Protein AF-A0A7C5T226-F1 (afdb_monomer_lite)

Sequence (80 aa):
SHTPIELKSDDASGVANIFYRIDGGDWRHYTGPFTIPGPEGPHKVEYYAIDAYGNREEVQSAVLWKDDSPPVTQPSVPGS

Foldseek 3Di:
DDDDDDDDDPDPDKPWFKWKDKQPDDIDTPPDDDADDDDFAWIKMWMWTQIPVGDIDDIDIDIDTDDPPDPPPPPDDDDD

Radius of gyration: 17.83 Å; chains: 1; bounding box: 30×45×48 Å

Structure (mmCIF, N/CA/C/O backbone):
data_AF-A0A7C5T226-F1
#
_entry.id   AF-A0A7C5T226-F1
#
loop_
_atom_site.group_PDB
_atom_site.id
_atom_site.type_symbol
_atom_site.label_atom_id
_atom_site.label_alt_id
_atom_site.label_comp_id
_atom_site.label_asym_id
_atom_site.label_entity_id
_atom_site.label_seq_id
_atom_site.pdbx_PDB_ins_code
_atom_site.Cartn_x
_atom_site.Cartn_y
_atom_site.Cartn_z
_atom_site.occupancy
_atom_site.B_iso_or_equiv
_atom_site.auth_seq_id
_atom_site.auth_comp_id
_atom_site.auth_asym_id
_atom_site.auth_atom_id
_atom_site.pdbx_PDB_model_num
ATOM 1 N N . SER A 1 1 ? 5.040 25.647 14.201 1.00 44.03 1 SER A N 1
ATOM 2 C CA . SER A 1 1 ? 6.187 25.536 13.282 1.00 44.03 1 SER A CA 1
ATOM 3 C C . SER A 1 1 ? 6.101 24.199 12.573 1.00 44.03 1 SER A C 1
ATOM 5 O O . SER A 1 1 ? 6.324 23.186 13.219 1.00 44.03 1 SER A O 1
ATOM 7 N N . HIS A 1 2 ? 5.664 24.173 11.311 1.00 44.69 2 HIS A N 1
ATOM 8 C CA . HIS A 1 2 ? 5.634 22.941 10.519 1.00 44.69 2 HIS A CA 1
ATOM 9 C C . HIS A 1 2 ? 7.003 22.761 9.884 1.00 44.69 2 HIS A C 1
ATOM 11 O O . HIS A 1 2 ? 7.394 23.572 9.049 1.00 44.69 2 HIS A O 1
ATOM 17 N N . THR A 1 3 ? 7.729 21.733 10.302 1.00 56.72 3 THR A N 1
ATOM 18 C CA . THR A 1 3 ? 8.929 21.297 9.594 1.00 56.72 3 THR A CA 1
ATOM 19 C C . THR A 1 3 ? 8.459 20.395 8.452 1.00 56.72 3 THR A C 1
ATOM 21 O O . THR A 1 3 ? 7.968 19.300 8.735 1.00 56.72 3 THR A O 1
ATOM 24 N N . PRO A 1 4 ? 8.516 20.832 7.183 1.00 57.88 4 PRO A N 1
ATOM 25 C CA . PRO A 1 4 ? 8.230 19.946 6.067 1.00 57.88 4 PRO A CA 1
ATOM 26 C C . PRO A 1 4 ? 9.322 18.874 6.015 1.00 57.88 4 PRO A C 1
ATOM 28 O O . PRO A 1 4 ? 10.511 19.191 6.043 1.00 57.88 4 PRO A O 1
ATOM 31 N N . ILE A 1 5 ? 8.924 17.604 5.985 1.00 62.25 5 ILE A N 1
ATOM 32 C CA . ILE A 1 5 ? 9.857 16.502 5.758 1.00 62.25 5 ILE A CA 1
ATOM 33 C C . ILE A 1 5 ? 9.861 16.248 4.254 1.00 62.25 5 ILE A C 1
ATOM 35 O O . ILE A 1 5 ? 8.921 15.675 3.707 1.00 62.25 5 ILE A O 1
ATOM 39 N N . GLU A 1 6 ? 10.894 16.741 3.579 1.00 58.06 6 GLU A N 1
ATOM 40 C CA . GLU A 1 6 ? 11.128 16.475 2.163 1.00 58.06 6 GLU A CA 1
ATOM 41 C C . GLU A 1 6 ? 11.932 15.182 2.013 1.00 58.06 6 GLU A C 1
ATOM 43 O O . GLU A 1 6 ? 13.101 15.105 2.393 1.00 58.06 6 GLU A O 1
ATOM 48 N N . LEU A 1 7 ? 11.306 14.164 1.426 1.00 47.50 7 LEU A N 1
ATOM 49 C CA . LEU A 1 7 ? 11.999 12.998 0.890 1.00 47.50 7 LEU A CA 1
ATOM 50 C C . LEU A 1 7 ? 12.343 13.309 -0.569 1.00 47.50 7 LEU A C 1
ATOM 52 O O . LEU A 1 7 ? 11.499 13.180 -1.453 1.00 47.50 7 LEU A O 1
ATOM 56 N N . LYS A 1 8 ? 13.573 13.764 -0.826 1.00 50.16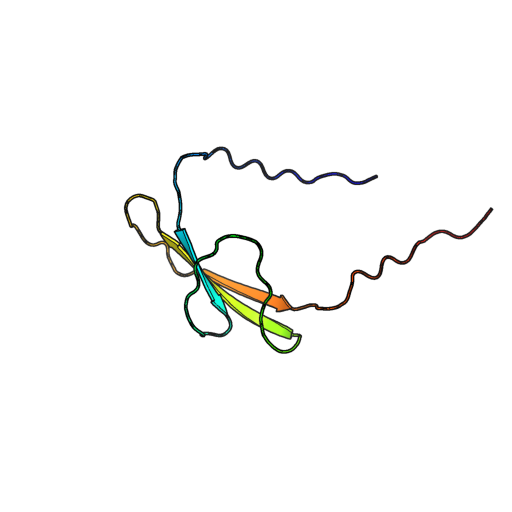 8 LYS A N 1
ATOM 57 C CA . LYS A 1 8 ? 14.090 13.841 -2.196 1.00 50.16 8 LYS A CA 1
ATOM 58 C C . LYS A 1 8 ? 14.421 12.435 -2.684 1.00 50.16 8 LYS A C 1
ATOM 60 O O . LYS A 1 8 ? 15.261 11.758 -2.099 1.00 50.16 8 LYS A O 1
ATOM 65 N N . SER A 1 9 ? 13.756 12.020 -3.757 1.00 51.75 9 SER A N 1
ATOM 66 C CA . SER A 1 9 ? 14.172 10.895 -4.587 1.00 51.75 9 SER A CA 1
ATOM 67 C C . SER A 1 9 ? 14.752 11.477 -5.873 1.00 51.75 9 SER A C 1
ATOM 69 O O . SER A 1 9 ? 14.020 11.985 -6.722 1.00 51.75 9 SER A O 1
ATOM 71 N N . ASP A 1 10 ? 16.078 11.473 -5.977 1.00 56.62 10 ASP A N 1
ATOM 72 C CA . ASP A 1 10 ? 16.807 11.785 -7.205 1.00 56.62 10 ASP A CA 1
ATOM 73 C C . ASP A 1 10 ? 16.753 10.572 -8.153 1.00 56.62 10 ASP A C 1
ATOM 75 O O . ASP A 1 10 ? 17.767 9.941 -8.421 1.00 56.62 10 ASP A O 1
ATOM 79 N N . ASP A 1 11 ? 15.563 10.211 -8.641 1.00 46.66 11 ASP A N 1
ATOM 80 C CA . ASP A 1 11 ? 15.437 9.392 -9.853 1.00 46.66 11 ASP A CA 1
ATOM 81 C C . ASP A 1 11 ? 14.172 9.781 -10.621 1.00 46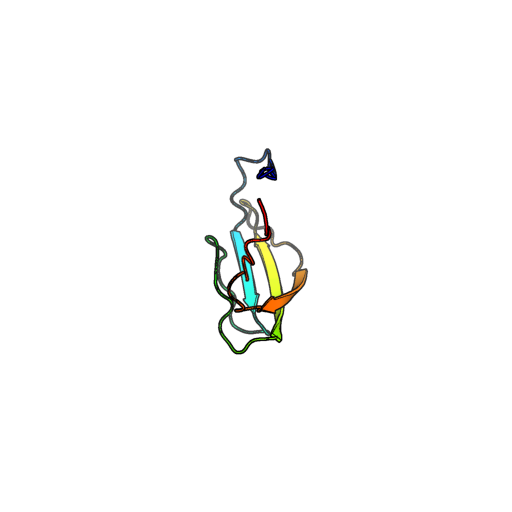.66 11 ASP A C 1
ATOM 83 O O . ASP A 1 11 ? 13.087 9.216 -10.497 1.00 46.66 11 ASP A O 1
ATOM 87 N N . ALA A 1 12 ? 14.312 10.838 -11.409 1.00 50.44 12 ALA A N 1
ATOM 88 C CA . ALA A 1 12 ? 13.301 11.271 -12.351 1.00 50.44 12 ALA A CA 1
ATOM 89 C C . ALA A 1 12 ? 13.474 10.538 -13.692 1.00 50.44 12 ALA A C 1
ATOM 91 O O . ALA A 1 12 ? 13.591 11.216 -14.706 1.00 50.44 12 ALA A O 1
ATOM 92 N N . SER A 1 13 ? 13.591 9.200 -13.761 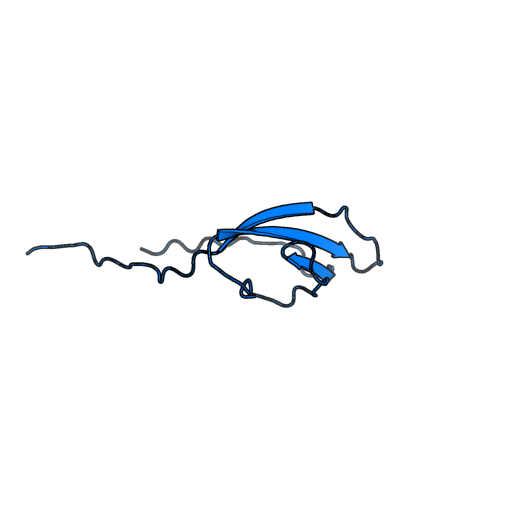1.00 43.97 13 SER A N 1
ATOM 93 C CA . SER A 1 13 ? 13.725 8.515 -15.071 1.00 43.97 13 SER A CA 1
ATOM 94 C C . SER A 1 13 ? 13.351 7.028 -15.152 1.00 43.97 13 SER A C 1
ATOM 96 O O . SER A 1 13 ? 13.455 6.463 -16.239 1.00 43.97 13 SER A O 1
ATOM 98 N N . GLY A 1 14 ? 12.878 6.371 -14.092 1.00 47.12 14 GLY A N 1
ATOM 99 C CA . GLY A 1 14 ? 12.377 4.994 -14.182 1.00 47.12 14 GLY A CA 1
ATOM 100 C C . GLY A 1 14 ? 10.949 4.897 -13.671 1.00 47.12 14 GLY A C 1
ATOM 101 O O . GLY A 1 14 ? 10.752 4.830 -12.465 1.00 47.12 14 GLY A O 1
ATOM 102 N N . VAL A 1 15 ? 9.942 4.893 -14.555 1.00 55.31 15 VAL A N 1
ATOM 103 C CA . VAL A 1 15 ? 8.532 4.708 -14.158 1.00 55.31 15 VAL A CA 1
ATOM 104 C C . VAL A 1 15 ? 8.355 3.280 -13.636 1.00 55.31 15 VAL A C 1
ATOM 106 O O . VAL A 1 15 ? 7.974 2.374 -14.373 1.00 55.31 15 VAL A O 1
ATOM 109 N N . ALA A 1 16 ? 8.692 3.067 -12.369 1.00 67.31 16 ALA A N 1
ATOM 110 C CA . ALA A 1 16 ? 8.400 1.837 -11.672 1.00 67.31 16 ALA A CA 1
ATOM 111 C C . ALA A 1 16 ? 6.881 1.782 -11.467 1.00 67.31 16 ALA A C 1
ATOM 113 O O . ALA A 1 16 ? 6.306 2.602 -10.750 1.00 67.31 16 ALA A O 1
ATOM 114 N N . ASN A 1 17 ? 6.214 0.844 -12.135 1.00 84.12 17 ASN A N 1
ATOM 115 C CA . ASN A 1 17 ? 4.791 0.607 -11.933 1.00 84.12 17 ASN A CA 1
ATOM 116 C C . ASN A 1 17 ? 4.642 -0.159 -10.621 1.00 84.12 17 ASN A C 1
ATOM 118 O O . ASN A 1 17 ? 4.995 -1.336 -10.538 1.00 84.12 17 ASN A O 1
AT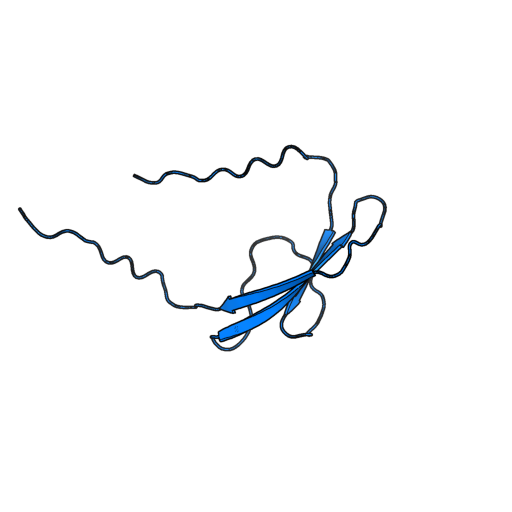OM 122 N N . ILE A 1 18 ? 4.158 0.516 -9.585 1.00 86.12 18 ILE A N 1
ATOM 123 C CA . ILE A 1 18 ? 3.943 -0.092 -8.274 1.00 86.12 18 ILE A CA 1
ATOM 124 C C . ILE A 1 18 ? 2.542 -0.694 -8.261 1.00 86.12 18 ILE A C 1
ATOM 126 O O . ILE A 1 18 ? 1.557 -0.003 -8.499 1.00 86.12 18 ILE A O 1
ATOM 130 N N . PHE A 1 19 ? 2.432 -1.978 -7.954 1.00 89.94 19 PHE A N 1
ATOM 131 C CA . PHE A 1 19 ? 1.159 -2.662 -7.772 1.00 89.94 19 PHE A CA 1
ATOM 132 C C . PHE A 1 19 ? 0.998 -3.049 -6.315 1.00 89.94 19 PHE A C 1
ATOM 134 O O . PHE A 1 19 ? 1.950 -3.498 -5.685 1.00 89.94 19 PHE A O 1
ATOM 141 N N . TYR A 1 20 ? -0.213 -2.910 -5.789 1.00 88.81 20 TYR A N 1
ATOM 142 C CA . TYR A 1 20 ? -0.543 -3.255 -4.415 1.00 88.81 20 TYR A CA 1
ATOM 143 C C . TYR A 1 20 ? -1.867 -4.012 -4.340 1.00 88.81 20 TYR A C 1
ATOM 145 O O . TYR A 1 20 ? -2.761 -3.801 -5.153 1.00 88.81 20 TYR A O 1
ATOM 153 N N . ARG A 1 21 ? -2.018 -4.886 -3.353 1.00 90.50 21 ARG A N 1
ATOM 154 C CA . ARG A 1 21 ? -3.289 -5.518 -2.992 1.00 90.50 21 ARG A CA 1
ATOM 155 C C . ARG A 1 21 ? -3.491 -5.442 -1.491 1.00 90.50 21 ARG A C 1
ATOM 157 O O . ARG A 1 21 ? -2.528 -5.370 -0.732 1.00 90.50 21 ARG A O 1
ATOM 164 N N . ILE A 1 22 ? -4.748 -5.479 -1.075 1.00 89.25 22 ILE A N 1
ATOM 165 C CA . ILE A 1 22 ? -5.148 -5.335 0.324 1.00 89.25 22 ILE A CA 1
ATOM 166 C C . ILE A 1 22 ? -5.869 -6.616 0.742 1.00 89.25 22 ILE A C 1
ATOM 168 O O . ILE A 1 22 ? -6.750 -7.079 0.021 1.00 89.25 22 ILE A O 1
ATOM 172 N N . ASP A 1 23 ? -5.450 -7.206 1.861 1.00 87.50 23 ASP A N 1
ATOM 173 C CA . ASP A 1 23 ? -6.002 -8.423 2.472 1.00 87.50 23 ASP A CA 1
ATOM 174 C C . ASP A 1 23 ? -6.128 -9.614 1.512 1.00 87.50 23 ASP A C 1
ATOM 176 O O . ASP A 1 23 ? -7.033 -10.439 1.612 1.00 87.50 23 ASP A O 1
ATOM 180 N N . GLY A 1 24 ? -5.193 -9.717 0.563 1.00 87.12 24 GLY A N 1
ATOM 181 C CA . GLY A 1 24 ? -5.207 -10.768 -0.455 1.00 87.12 24 GLY A CA 1
ATOM 182 C C . GLY A 1 24 ? -6.248 -10.571 -1.563 1.00 87.12 24 GLY A C 1
ATOM 183 O O . GLY A 1 24 ? -6.490 -11.509 -2.318 1.00 87.12 24 GLY A O 1
ATOM 184 N N . GLY A 1 25 ? -6.841 -9.379 -1.678 1.00 88.06 25 GLY A N 1
ATOM 185 C CA . GLY A 1 25 ? -7.719 -9.000 -2.783 1.00 88.06 25 GLY A CA 1
ATOM 186 C C . GLY A 1 25 ? -6.984 -8.792 -4.112 1.00 88.06 25 GLY A C 1
ATOM 187 O O . GLY A 1 25 ? -5.840 -9.216 -4.303 1.00 88.06 25 GLY A O 1
ATOM 188 N N . ASP A 1 26 ? -7.647 -8.112 -5.045 1.00 90.31 26 ASP A N 1
ATOM 189 C CA . ASP A 1 26 ? -7.098 -7.832 -6.372 1.00 90.31 26 ASP A CA 1
ATOM 190 C C . ASP A 1 26 ? -5.903 -6.868 -6.342 1.00 90.31 26 ASP A C 1
ATOM 192 O O . ASP A 1 26 ? -5.855 -5.914 -5.559 1.00 90.31 26 ASP A O 1
ATOM 196 N N . TRP A 1 27 ? -4.956 -7.097 -7.256 1.00 89.62 27 TRP A N 1
ATOM 197 C CA . TRP A 1 27 ? -3.841 -6.188 -7.503 1.00 89.62 27 TRP A CA 1
ATOM 198 C C . TRP A 1 27 ? -4.325 -4.911 -8.187 1.00 89.62 27 TRP A C 1
ATOM 200 O O . TRP A 1 27 ? -5.010 -4.942 -9.209 1.00 89.62 27 TRP A O 1
ATOM 210 N N . ARG A 1 28 ? -3.927 -3.775 -7.629 1.00 87.62 28 ARG A N 1
ATOM 211 C CA . ARG A 1 28 ? -4.261 -2.425 -8.072 1.00 87.62 28 ARG A CA 1
ATOM 212 C C . ARG A 1 28 ? -2.985 -1.667 -8.386 1.00 87.62 28 ARG A C 1
ATOM 214 O O . ARG A 1 28 ? -1.989 -1.807 -7.685 1.00 87.62 28 ARG A O 1
ATOM 221 N N . HIS A 1 29 ? -3.015 -0.862 -9.440 1.00 88.06 29 HIS A N 1
ATOM 222 C CA . HIS A 1 29 ? -1.898 0.012 -9.772 1.00 88.06 29 HIS A CA 1
ATOM 223 C C . HIS A 1 29 ? -1.889 1.217 -8.822 1.00 88.06 29 HIS A C 1
ATOM 225 O O . HIS A 1 29 ? -2.911 1.878 -8.640 1.00 88.06 29 HIS A O 1
ATOM 231 N N . TYR A 1 30 ? -0.745 1.489 -8.205 1.00 83.50 30 TYR A N 1
ATOM 232 C CA . TYR A 1 30 ? -0.535 2.644 -7.348 1.00 83.50 30 TYR A CA 1
ATOM 233 C C . TYR A 1 30 ? -0.302 3.880 -8.215 1.00 83.50 30 TYR A C 1
ATOM 235 O O . TYR A 1 30 ? 0.785 4.105 -8.738 1.00 83.50 30 TYR A O 1
ATOM 243 N N . THR A 1 31 ? -1.348 4.687 -8.372 1.00 76.94 31 THR A N 1
ATOM 244 C CA . THR A 1 31 ? -1.305 5.939 -9.143 1.00 76.94 31 THR A CA 1
ATOM 245 C C . THR A 1 31 ? -1.269 7.187 -8.258 1.00 76.94 31 THR A C 1
ATOM 247 O O . THR A 1 31 ? -1.317 8.302 -8.770 1.00 76.94 31 THR A O 1
ATOM 250 N N . GLY A 1 32 ? -1.231 7.021 -6.933 1.00 72.75 32 GLY A N 1
ATOM 251 C CA . GLY A 1 32 ? -1.292 8.109 -5.961 1.00 72.75 32 GLY A CA 1
ATOM 252 C C . GLY A 1 32 ? -1.911 7.673 -4.628 1.00 72.75 32 GLY A C 1
ATOM 253 O O . GLY A 1 32 ? -2.099 6.475 -4.401 1.00 72.75 32 GLY A O 1
ATOM 254 N N . PRO A 1 33 ? -2.247 8.634 -3.747 1.00 73.69 33 PRO A N 1
ATOM 255 C CA . PRO A 1 33 ? -2.882 8.354 -2.464 1.00 73.69 33 PRO A CA 1
ATOM 256 C C . PRO A 1 33 ? -4.188 7.580 -2.658 1.00 73.69 33 PRO A C 1
ATOM 258 O O . PRO A 1 33 ? -5.029 7.965 -3.471 1.00 73.69 33 PRO A O 1
ATOM 261 N N . PHE A 1 34 ? -4.374 6.507 -1.895 1.00 72.12 34 PHE A N 1
ATOM 262 C CA . PHE A 1 34 ? -5.588 5.697 -1.916 1.00 72.12 34 PHE A CA 1
ATOM 263 C C . PHE A 1 34 ? -6.114 5.488 -0.498 1.00 72.12 34 PHE A C 1
ATOM 265 O O . PHE A 1 34 ? -5.360 5.502 0.473 1.00 72.12 34 PHE A O 1
ATOM 272 N N . THR A 1 35 ? -7.417 5.253 -0.384 1.00 75.44 35 THR A N 1
ATOM 273 C CA . THR A 1 35 ? -8.058 4.863 0.875 1.00 75.44 35 THR A CA 1
ATOM 274 C C . THR A 1 35 ? -8.150 3.343 0.944 1.00 75.44 35 THR A C 1
ATOM 276 O O . THR A 1 35 ? -8.498 2.695 -0.048 1.00 75.44 35 THR A O 1
ATOM 279 N N . ILE A 1 36 ? -7.852 2.762 2.107 1.00 76.56 36 ILE A N 1
ATOM 280 C CA . ILE A 1 36 ? -8.069 1.334 2.355 1.00 76.56 36 ILE A CA 1
ATOM 281 C C . ILE A 1 36 ? -9.582 1.100 2.500 1.00 76.56 36 ILE A C 1
ATOM 283 O O . ILE A 1 36 ? -10.191 1.669 3.406 1.00 76.56 36 ILE A O 1
ATOM 287 N N . PRO A 1 37 ? -10.226 0.318 1.614 1.00 73.88 37 PRO A N 1
ATOM 288 C CA . PRO A 1 37 ? -11.636 -0.008 1.763 1.00 73.88 37 PRO A CA 1
ATOM 289 C C . PRO A 1 37 ? -11.821 -1.041 2.881 1.00 73.88 37 PRO A C 1
ATOM 291 O O . PRO A 1 37 ? -11.056 -1.997 2.964 1.00 73.88 37 PRO A O 1
ATOM 294 N N . GLY A 1 38 ? -12.866 -0.886 3.695 1.00 75.62 38 GLY A N 1
ATOM 295 C CA . GLY A 1 38 ? -13.205 -1.845 4.749 1.00 75.62 38 GLY A CA 1
ATOM 296 C C . GLY A 1 38 ? -13.313 -1.232 6.151 1.00 75.62 38 GLY A C 1
ATOM 297 O O . GLY A 1 38 ? -13.246 -0.004 6.304 1.00 75.62 38 GLY A O 1
ATOM 298 N N . PRO A 1 39 ? -13.550 -2.086 7.166 1.00 75.62 39 PRO A N 1
ATOM 299 C CA . PRO A 1 39 ? -13.625 -1.672 8.566 1.00 75.62 39 PRO A CA 1
ATOM 300 C C . PRO A 1 39 ? -12.276 -1.141 9.065 1.00 75.62 39 PRO A C 1
ATOM 302 O O . PRO A 1 39 ? -11.250 -1.385 8.449 1.00 75.62 39 PRO A O 1
ATOM 305 N N . GLU A 1 40 ? -12.272 -0.405 10.173 1.00 80.62 40 GLU A N 1
ATOM 306 C CA . GLU A 1 40 ? -11.029 -0.017 10.849 1.00 80.62 40 GLU A CA 1
ATOM 307 C C . GLU A 1 40 ? -10.281 -1.246 11.380 1.00 80.62 40 GLU A C 1
ATOM 309 O O . GLU A 1 40 ? -10.898 -2.253 11.745 1.00 80.62 40 GLU A O 1
ATOM 314 N N . GLY A 1 41 ? -8.952 -1.151 11.452 1.00 81.19 41 GLY A N 1
ATOM 315 C CA . GLY A 1 41 ? -8.110 -2.230 11.962 1.00 81.19 41 GLY A CA 1
ATOM 316 C C . GLY A 1 41 ? -6.877 -2.530 11.107 1.00 81.19 41 GLY A C 1
ATOM 317 O O . GLY A 1 41 ? -6.495 -1.733 10.243 1.00 81.19 41 GLY A O 1
ATOM 318 N N . PRO A 1 42 ? -6.203 -3.661 11.383 1.00 83.50 42 PRO A N 1
ATOM 319 C CA . PRO A 1 42 ? -5.010 -4.063 10.657 1.00 83.50 42 PRO A CA 1
ATOM 320 C C . PRO A 1 42 ? -5.381 -4.645 9.292 1.00 83.50 42 PRO A C 1
ATOM 322 O O . PRO A 1 42 ? -6.090 -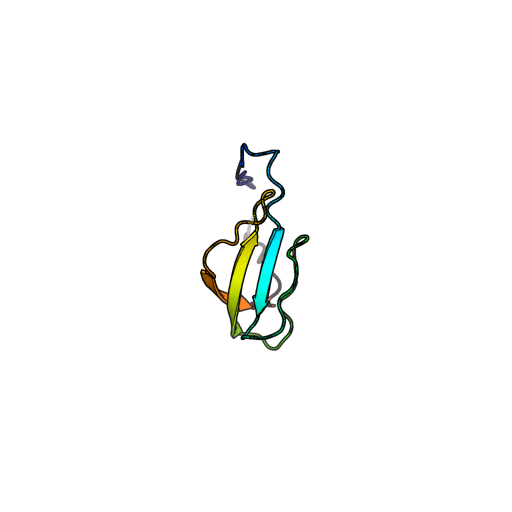5.646 9.206 1.00 83.50 42 PRO A O 1
ATOM 325 N N . HIS A 1 43 ? -4.825 -4.060 8.238 1.00 84.69 43 HIS A N 1
ATOM 326 C CA . HIS A 1 43 ? -4.932 -4.541 6.868 1.00 84.69 43 HIS A CA 1
ATOM 327 C C . HIS A 1 43 ? -3.565 -4.964 6.357 1.00 84.69 43 HIS A C 1
ATOM 329 O O . HIS A 1 43 ? -2.576 -4.234 6.481 1.00 84.69 43 HIS A O 1
ATOM 335 N N . LYS A 1 44 ? -3.493 -6.148 5.749 1.00 89.19 44 LYS A N 1
ATOM 336 C CA . LYS A 1 44 ? -2.253 -6.604 5.121 1.00 89.19 44 LYS A CA 1
ATOM 337 C C . LYS A 1 44 ? -2.179 -6.046 3.706 1.00 89.19 44 LYS A C 1
ATOM 339 O O . LYS A 1 44 ? -2.967 -6.428 2.846 1.00 89.19 44 LYS A O 1
ATOM 344 N N . VAL A 1 45 ? -1.210 -5.180 3.454 1.00 87.88 45 VAL A N 1
ATOM 345 C CA . VAL A 1 45 ? -0.931 -4.626 2.132 1.00 87.88 45 VAL A CA 1
ATOM 346 C C . VAL A 1 45 ? 0.275 -5.341 1.550 1.00 87.88 45 VAL A C 1
ATOM 348 O O . VAL A 1 45 ? 1.368 -5.301 2.107 1.00 87.88 45 VAL A O 1
ATOM 351 N N . GLU A 1 46 ? 0.085 -6.001 0.420 1.00 92.06 46 GLU A N 1
ATOM 352 C CA . GLU A 1 46 ? 1.181 -6.587 -0.348 1.00 92.06 46 GLU A CA 1
ATOM 353 C C . GLU A 1 46 ? 1.442 -5.709 -1.560 1.00 92.06 46 GLU A C 1
ATOM 355 O O . GLU A 1 46 ? 0.492 -5.281 -2.211 1.00 92.06 46 GLU A O 1
ATOM 360 N N . TYR A 1 47 ? 2.704 -5.430 -1.868 1.00 89.12 47 TYR A N 1
ATOM 361 C CA . TYR A 1 47 ? 3.091 -4.586 -2.990 1.00 89.12 47 TYR A CA 1
ATOM 362 C C . TYR A 1 47 ? 4.328 -5.127 -3.707 1.00 89.12 47 TYR A C 1
ATOM 364 O O . TYR A 1 47 ? 5.164 -5.809 -3.120 1.00 89.12 47 TYR A O 1
ATOM 372 N N . TYR A 1 48 ? 4.431 -4.838 -4.999 1.00 90.62 48 TYR A N 1
ATOM 373 C CA . TYR A 1 48 ? 5.628 -5.075 -5.802 1.00 90.62 48 TYR A CA 1
ATOM 374 C C . TYR A 1 48 ? 5.768 -3.965 -6.840 1.00 90.62 48 TYR A C 1
ATOM 376 O O . TYR A 1 48 ? 4.765 -3.406 -7.288 1.00 90.62 48 TYR A O 1
ATOM 384 N N . ALA A 1 49 ? 6.994 -3.667 -7.254 1.00 86.44 49 ALA A N 1
ATOM 385 C CA . ALA A 1 49 ? 7.251 -2.759 -8.361 1.00 86.44 49 ALA A CA 1
ATOM 386 C C . ALA A 1 49 ? 7.633 -3.535 -9.626 1.00 86.44 49 ALA A C 1
ATOM 388 O O . ALA A 1 49 ? 8.173 -4.642 -9.562 1.00 86.44 49 ALA A O 1
ATOM 389 N N . ILE A 1 50 ? 7.316 -2.960 -10.782 1.00 86.06 50 ILE A N 1
ATOM 390 C CA . ILE A 1 50 ? 7.834 -3.383 -12.081 1.00 86.06 50 ILE A CA 1
ATOM 391 C C . ILE A 1 50 ? 8.630 -2.219 -12.649 1.00 86.06 50 ILE A C 1
ATOM 393 O O . ILE A 1 50 ? 8.056 -1.152 -12.868 1.00 86.06 50 ILE A O 1
ATOM 397 N N . ASP A 1 51 ? 9.922 -2.414 -12.894 1.00 81.69 51 ASP A N 1
ATOM 398 C CA . ASP A 1 51 ? 10.759 -1.386 -13.511 1.00 81.69 51 ASP A CA 1
ATOM 399 C C . ASP A 1 51 ? 10.388 -1.127 -14.987 1.00 81.69 51 ASP A C 1
ATOM 401 O O . ASP A 1 51 ? 9.590 -1.840 -15.600 1.00 81.69 51 ASP A O 1
ATOM 405 N N . ALA A 1 52 ? 10.980 -0.092 -15.587 1.00 74.25 52 ALA A N 1
ATOM 406 C CA . ALA A 1 52 ? 10.712 0.286 -16.977 1.00 74.25 52 ALA A CA 1
ATOM 407 C C . ALA A 1 52 ? 11.125 -0.783 -18.017 1.00 74.25 52 ALA A C 1
ATOM 409 O O . ALA A 1 52 ? 10.692 -0.719 -19.167 1.00 74.25 52 ALA A O 1
ATOM 410 N N . TYR A 1 53 ? 11.942 -1.761 -17.624 1.00 77.12 53 TYR A N 1
ATOM 411 C CA . TYR A 1 53 ? 12.382 -2.896 -18.436 1.00 77.12 53 TYR A CA 1
ATOM 412 C C . TYR A 1 53 ? 11.519 -4.148 -18.213 1.00 77.12 53 TYR A C 1
ATOM 414 O O . TYR A 1 53 ? 11.735 -5.167 -18.870 1.00 77.12 53 TYR A O 1
ATOM 422 N N . GLY A 1 54 ? 10.520 -4.075 -17.328 1.00 78.25 54 GLY A N 1
ATOM 423 C CA . GLY A 1 54 ? 9.602 -5.167 -17.037 1.00 78.25 54 GLY A CA 1
ATOM 424 C C . GLY A 1 54 ? 10.094 -6.140 -15.965 1.00 78.25 54 GLY A C 1
ATOM 425 O O . GLY A 1 54 ? 9.438 -7.168 -15.773 1.00 78.25 54 GLY A O 1
ATOM 426 N N . ASN A 1 55 ? 11.197 -5.863 -15.252 1.00 79.69 55 ASN A N 1
ATOM 427 C CA . ASN A 1 55 ? 11.583 -6.742 -14.145 1.00 79.69 55 ASN A CA 1
ATOM 428 C C . ASN A 1 55 ? 10.691 -6.468 -12.937 1.00 79.69 55 ASN A C 1
ATOM 430 O O . ASN A 1 55 ? 10.514 -5.329 -12.504 1.00 79.69 55 ASN A O 1
ATOM 434 N N . ARG A 1 56 ? 10.115 -7.546 -12.406 1.00 87.06 56 ARG A N 1
ATOM 435 C CA . ARG A 1 56 ? 9.248 -7.517 -11.233 1.00 87.06 56 ARG A CA 1
ATOM 436 C C . ARG A 1 56 ? 10.080 -7.743 -9.978 1.00 87.06 56 ARG A C 1
ATOM 438 O O . ARG A 1 56 ? 10.763 -8.760 -9.874 1.00 87.06 56 ARG A O 1
ATOM 445 N N . GLU A 1 57 ? 9.963 -6.832 -9.024 1.00 86.38 57 GLU A N 1
ATOM 446 C CA . GLU A 1 57 ? 10.555 -6.996 -7.699 1.00 86.38 57 GLU A CA 1
ATOM 447 C C . GLU A 1 57 ? 9.831 -8.073 -6.877 1.00 86.38 57 GLU A C 1
ATOM 449 O O . GLU A 1 57 ? 8.684 -8.446 -7.155 1.00 86.38 57 GLU A O 1
ATOM 454 N N . GLU A 1 58 ? 10.503 -8.579 -5.842 1.00 88.56 58 GLU A N 1
ATOM 455 C CA . GLU A 1 58 ? 9.881 -9.493 -4.885 1.00 88.56 58 GLU A CA 1
ATOM 456 C C . GLU A 1 58 ? 8.649 -8.841 -4.237 1.00 88.56 58 GLU A C 1
ATOM 458 O O . GLU A 1 58 ? 8.620 -7.638 -3.964 1.00 88.56 58 GLU A O 1
ATOM 463 N N . VAL A 1 59 ? 7.606 -9.643 -4.004 1.00 90.31 59 VAL A N 1
ATOM 464 C CA . VAL A 1 59 ? 6.401 -9.162 -3.328 1.00 90.31 59 VAL A CA 1
ATOM 465 C C . VAL A 1 59 ? 6.736 -8.886 -1.872 1.00 90.31 59 VAL A C 1
ATOM 467 O O . VAL A 1 59 ? 6.984 -9.804 -1.094 1.00 90.31 59 VAL A O 1
ATOM 470 N N . GLN A 1 60 ? 6.681 -7.615 -1.504 1.00 88.25 60 GLN A N 1
ATOM 471 C CA . GLN A 1 60 ? 6.808 -7.175 -0.128 1.00 88.25 60 GLN A CA 1
ATOM 472 C C . GLN A 1 60 ? 5.428 -7.104 0.522 1.00 88.25 60 GLN A C 1
ATOM 474 O O . GLN A 1 60 ? 4.418 -6.846 -0.133 1.00 88.25 60 GLN A O 1
ATOM 479 N N . SER A 1 61 ? 5.376 -7.338 1.830 1.00 89.31 61 SER A N 1
ATOM 480 C CA . SER A 1 61 ? 4.145 -7.246 2.612 1.00 89.31 61 SER A CA 1
ATOM 481 C C . SER A 1 61 ? 4.345 -6.333 3.809 1.00 89.31 61 SER A C 1
ATOM 483 O O . SER A 1 61 ? 5.268 -6.541 4.595 1.00 89.31 61 SER A O 1
ATOM 485 N N . ALA A 1 62 ? 3.444 -5.375 3.981 1.00 82.31 62 ALA A N 1
ATOM 486 C CA . ALA A 1 62 ? 3.362 -4.503 5.137 1.00 82.31 62 ALA A CA 1
ATOM 487 C C . ALA A 1 62 ? 1.983 -4.642 5.789 1.00 82.31 62 ALA A C 1
ATOM 489 O O . ALA A 1 62 ? 0.977 -4.853 5.116 1.00 82.31 62 ALA A O 1
ATOM 490 N N . VAL A 1 63 ? 1.922 -4.516 7.111 1.00 82.56 63 VAL A N 1
ATOM 491 C CA . VAL A 1 63 ? 0.648 -4.419 7.832 1.00 82.56 63 VAL A CA 1
ATOM 492 C C . VAL A 1 63 ? 0.401 -2.946 8.110 1.00 82.56 63 VAL A C 1
ATOM 494 O O . VAL A 1 63 ? 1.173 -2.323 8.837 1.00 82.56 63 VAL A O 1
ATOM 497 N N . LEU A 1 64 ? -0.654 -2.392 7.517 1.00 80.19 64 LEU A N 1
ATOM 498 C CA . LEU A 1 64 ? -1.070 -1.015 7.743 1.00 80.19 64 LEU A CA 1
ATOM 499 C C . LEU A 1 64 ? -2.304 -1.000 8.640 1.00 80.19 64 LEU A C 1
ATOM 501 O O . LEU A 1 64 ? -3.244 -1.759 8.422 1.00 80.19 64 LEU A O 1
ATOM 505 N N . TRP A 1 65 ? -2.314 -0.124 9.637 1.00 75.38 65 TRP A N 1
ATOM 506 C CA . TRP A 1 65 ? -3.506 0.114 10.441 1.00 75.38 65 TRP A CA 1
ATOM 507 C C . TRP A 1 65 ? -4.327 1.220 9.789 1.00 75.38 65 TRP A C 1
ATOM 509 O O . TRP A 1 65 ? -3.840 2.338 9.624 1.00 75.38 65 TRP A O 1
ATOM 519 N N . LYS A 1 66 ? -5.559 0.892 9.392 1.00 76.00 66 LYS A N 1
ATOM 520 C CA . LYS A 1 66 ? -6.534 1.889 8.961 1.00 76.00 66 LYS A CA 1
ATOM 521 C C . LYS A 1 66 ? -7.094 2.561 10.208 1.00 76.00 66 LYS A C 1
ATOM 523 O O . LYS A 1 66 ? -7.859 1.943 10.946 1.00 76.00 66 LYS A O 1
ATOM 528 N N . ASP A 1 67 ? -6.687 3.805 10.401 1.00 64.50 67 ASP A N 1
ATOM 529 C CA . ASP A 1 67 ? -7.220 4.720 11.399 1.00 64.50 67 ASP A CA 1
ATOM 530 C C . ASP A 1 67 ? -8.021 5.790 10.645 1.00 64.50 67 ASP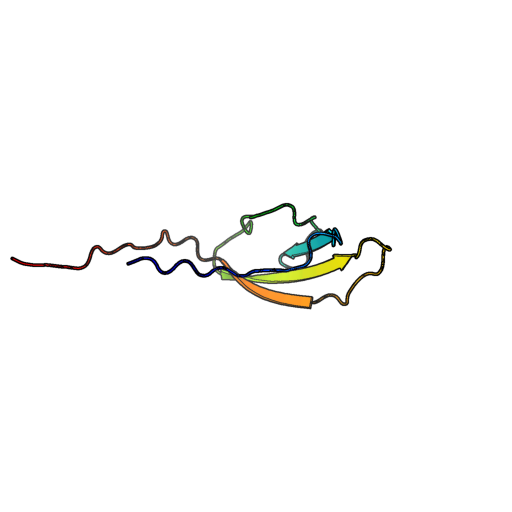 A C 1
ATOM 532 O O . ASP A 1 67 ? -7.452 6.593 9.907 1.00 64.50 67 ASP A O 1
ATOM 536 N N . ASP A 1 68 ? -9.352 5.727 10.738 1.00 58.53 68 ASP A N 1
ATOM 537 C CA . ASP A 1 68 ? -10.257 6.738 10.168 1.00 58.53 68 ASP A CA 1
ATOM 538 C C . ASP A 1 68 ? -10.547 7.837 11.203 1.00 58.53 68 ASP A C 1
ATOM 540 O O . ASP A 1 68 ? -11.449 8.661 11.021 1.00 58.53 68 ASP A O 1
ATOM 544 N N . SER A 1 69 ? -9.795 7.860 12.313 1.00 49.25 69 SER A N 1
ATOM 545 C CA . SER A 1 69 ? -9.951 8.917 13.289 1.00 49.25 69 SER A CA 1
ATOM 546 C C . SER A 1 69 ? -9.513 10.224 12.617 1.00 49.25 69 SER A C 1
ATOM 548 O O . SER A 1 69 ? -8.390 10.331 12.108 1.00 49.25 69 SER A O 1
ATOM 550 N N . PRO A 1 70 ? -10.399 11.237 12.522 1.00 41.41 70 PRO A N 1
ATOM 551 C CA . PRO A 1 70 ? -9.962 12.545 12.073 1.00 41.41 70 PRO A CA 1
ATOM 552 C C . PRO A 1 70 ? -8.821 12.960 13.001 1.00 41.41 70 PRO A C 1
ATOM 554 O O . PRO A 1 70 ? -8.927 12.704 14.207 1.00 41.41 70 PRO A O 1
ATOM 557 N N . PRO A 1 71 ? -7.746 13.592 12.494 1.00 43.91 71 PRO A N 1
ATOM 558 C CA . PRO A 1 71 ? -6.717 14.098 13.378 1.00 43.91 71 PRO A CA 1
ATOM 559 C C . PRO A 1 71 ? -7.417 14.962 14.422 1.00 43.91 71 PRO A C 1
ATOM 561 O O . PRO A 1 71 ? -8.010 15.993 14.097 1.00 43.91 71 PRO A O 1
ATOM 564 N N . VAL A 1 72 ? -7.400 14.520 15.680 1.00 42.28 72 VAL A N 1
ATOM 565 C CA . VAL A 1 72 ? -7.818 15.359 16.794 1.00 42.28 72 VAL A CA 1
ATOM 566 C C . VAL A 1 72 ? -6.718 16.398 16.924 1.00 42.28 72 VAL A C 1
ATOM 568 O O . VAL A 1 72 ? -5.778 16.264 17.702 1.00 42.28 72 VAL A O 1
ATOM 571 N N . THR A 1 73 ? -6.800 17.459 16.124 1.00 39.22 73 THR A N 1
ATOM 572 C CA . THR A 1 73 ? -6.185 18.727 16.484 1.00 39.22 73 THR A CA 1
ATOM 573 C C . THR A 1 73 ? -6.916 19.189 17.733 1.00 39.22 73 THR A C 1
ATOM 575 O O . THR A 1 73 ? -7.915 19.894 17.649 1.00 39.22 73 THR A O 1
ATOM 578 N N . GLN A 1 74 ? -6.460 18.752 18.907 1.00 41.38 74 GLN A N 1
ATOM 579 C CA . GLN A 1 74 ? -6.648 19.552 20.103 1.00 41.38 74 GLN A CA 1
ATOM 580 C C . GLN A 1 74 ? -5.829 20.827 19.883 1.00 41.38 74 GLN A C 1
ATOM 582 O O . GLN A 1 74 ? -4.600 20.739 19.833 1.00 41.38 74 GLN A O 1
ATOM 587 N N . PRO A 1 75 ? -6.443 22.015 19.757 1.00 49.16 75 PRO A N 1
ATOM 588 C CA . PRO A 1 75 ? -5.707 23.225 20.053 1.00 49.16 75 PRO A CA 1
ATOM 589 C C . PRO A 1 75 ? -5.380 23.191 21.553 1.00 49.16 75 PRO A C 1
ATOM 591 O O . PRO A 1 75 ? -6.202 23.533 22.397 1.00 49.16 75 PRO A O 1
ATOM 594 N N . SER A 1 76 ? -4.178 22.743 21.904 1.00 50.00 76 SER A N 1
ATOM 595 C CA . SER A 1 76 ? -3.473 23.325 23.044 1.00 50.00 76 SER A CA 1
ATOM 596 C C . SER A 1 76 ? -3.071 24.737 22.580 1.00 50.00 76 SER A C 1
ATOM 598 O O . SER A 1 76 ? -2.582 24.907 21.469 1.00 50.00 76 SER A O 1
ATOM 600 N N . VAL A 1 77 ? -3.372 25.825 23.291 1.00 51.12 77 VAL A N 1
ATOM 601 C CA . VAL A 1 77 ? -2.957 26.097 24.669 1.00 51.12 77 VAL A CA 1
ATOM 602 C C . VAL A 1 77 ? -3.923 27.096 25.359 1.00 51.12 77 VAL A C 1
ATOM 604 O O . VAL A 1 77 ? -4.396 28.028 24.708 1.00 51.12 77 VAL A O 1
ATOM 607 N N . PRO A 1 78 ? -4.192 26.934 26.670 1.00 57.34 78 PRO A N 1
ATOM 608 C CA . PRO A 1 78 ? -4.871 27.906 27.541 1.00 57.34 78 PRO A CA 1
ATOM 609 C C . PRO A 1 78 ? -3.976 29.080 28.009 1.00 57.34 78 PRO A C 1
ATOM 611 O O . PRO A 1 78 ? -2.798 28.877 28.283 1.00 57.34 78 PRO A O 1
ATOM 614 N N . GLY A 1 79 ? -4.582 30.261 28.215 1.00 49.53 79 GLY A N 1
ATOM 615 C CA . GLY A 1 79 ? -4.038 31.429 28.948 1.00 49.53 79 GLY A CA 1
ATOM 616 C C . GLY A 1 79 ? -3.046 32.288 28.149 1.00 49.53 79 GLY A C 1
ATOM 617 O O . GLY A 1 79 ? -2.029 31.798 27.676 1.00 49.53 79 GLY A O 1
ATOM 618 N N . SER A 1 80 ? -3.254 33.595 27.976 1.00 48.84 80 SER A N 1
ATOM 619 C CA . SER A 1 80 ? -3.397 34.625 29.020 1.00 48.84 80 SER A CA 1
ATOM 620 C C . SER A 1 80 ? -4.148 35.850 28.502 1.00 48.84 80 SER A C 1
ATOM 622 O O . SER A 1 80 ? -4.062 36.101 27.280 1.00 48.84 80 SER A O 1
#

pLDDT: mean 71.23, std 16.99, range [39.22, 92.06]

Secondary structure (DSSP, 8-state):
------------S---EEEEEETT---EE--S--PPPSSSEEEEEEEEEE-TT-PBPP-EEEEEEE--------------